Protein AF-A0A0C2WB85-F1 (afdb_monomer_lite)

Radius of gyration: 20.97 Å; chains: 1; bounding box: 44×39×55 Å

pLDDT: mean 77.61, std 9.97, range [47.25, 90.25]

Sequence (92 aa):
MLHEFARRYRKEIGSQFDAKRCHIRCLAHIINLTTQALISKRSQSKFYDPEAPDDHIPDVTARNRDEVGMVRAICVKGCALSVIRRRPYTVR

Organism: Amanita muscaria (strain Koide BX008) (NCBI:txid946122)

Foldseek 3Di:
DLVVVQVVCCVPVVDGDPSVVVVVVVVVVVVVVVVVVVLVVLAPQDQADPVCRCSLDWDPPDPDGSVSSVVRNVVVVVVVVVVVVPDPDPDD

Secondary structure (DSSP, 8-state):
-HHHHHHHHHHHH-S---HHHHHHHHHHHHHHHHHHHHHHHH--PPPP-TTSGGGG---SS-SS--HHHHHHHHHHHHHHHHHHTTS-----

Structure (mmCIF, N/CA/C/O backbone):
data_AF-A0A0C2WB85-F1
#
_entry.id   AF-A0A0C2WB85-F1
#
loop_
_atom_site.group_PDB
_atom_site.id
_atom_site.type_symbol
_atom_site.label_atom_id
_atom_site.label_alt_id
_atom_site.label_comp_id
_atom_site.label_asym_id
_atom_site.label_entity_id
_atom_site.label_seq_id
_atom_site.pdbx_PDB_ins_code
_atom_site.Cartn_x
_atom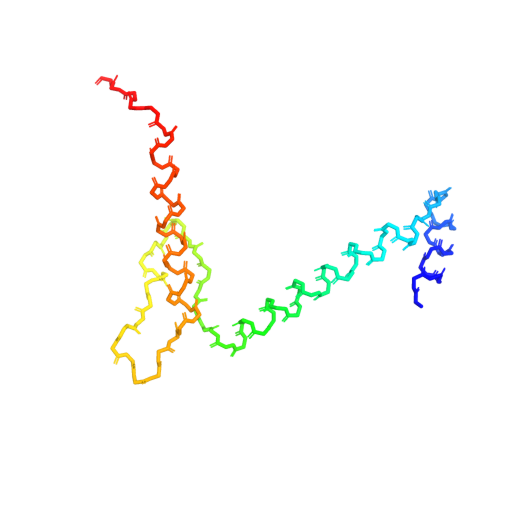_site.Cartn_y
_atom_site.Cartn_z
_atom_site.occupancy
_atom_site.B_iso_or_equiv
_atom_site.auth_seq_id
_atom_site.auth_comp_id
_atom_site.auth_asym_id
_atom_site.auth_atom_id
_atom_site.pdbx_PDB_model_num
ATOM 1 N N . MET A 1 1 ? -17.956 -5.109 19.648 1.00 65.88 1 MET A N 1
ATOM 2 C CA . MET A 1 1 ? -16.480 -5.038 19.778 1.00 65.88 1 MET A CA 1
ATOM 3 C C . MET A 1 1 ? -16.004 -3.735 20.438 1.00 65.88 1 MET A C 1
ATOM 5 O O . MET A 1 1 ? -15.401 -3.809 21.498 1.00 65.88 1 MET A O 1
ATOM 9 N N . LEU A 1 2 ? -16.335 -2.548 19.903 1.00 70.31 2 LEU A N 1
ATOM 10 C CA . LEU A 1 2 ? -15.920 -1.247 20.475 1.00 70.31 2 LEU A CA 1
ATOM 11 C C . LEU A 1 2 ? -16.444 -0.968 21.898 1.00 70.31 2 LEU A C 1
ATOM 13 O O . LEU A 1 2 ? -15.750 -0.328 22.677 1.00 70.31 2 LEU A O 1
ATOM 17 N N . HIS A 1 3 ? -17.625 -1.478 22.264 1.00 72.31 3 HIS A N 1
ATOM 18 C CA . HIS A 1 3 ? -18.161 -1.355 23.630 1.00 72.31 3 HIS A CA 1
ATOM 19 C C . HIS A 1 3 ? -17.308 -2.087 24.674 1.00 72.31 3 HIS A C 1
ATOM 21 O O . HIS A 1 3 ? -17.029 -1.542 25.739 1.00 72.31 3 HIS A O 1
ATOM 27 N N . GLU A 1 4 ? -16.858 -3.302 24.356 1.00 79.62 4 GLU A N 1
ATOM 28 C CA . GLU A 1 4 ? -16.016 -4.092 25.258 1.00 79.62 4 GLU A CA 1
ATOM 29 C C . GLU A 1 4 ? -14.602 -3.503 25.348 1.00 79.62 4 GLU A C 1
ATOM 31 O O . GLU A 1 4 ? -14.025 -3.433 26.432 1.00 79.62 4 GLU A O 1
ATOM 36 N N . PHE A 1 5 ? -14.084 -2.966 24.237 1.00 76.81 5 PHE A N 1
ATOM 37 C CA . PHE A 1 5 ? -12.849 -2.183 24.236 1.00 76.81 5 PHE A CA 1
ATOM 38 C C . PHE A 1 5 ? -12.973 -0.928 25.108 1.00 76.81 5 PHE A C 1
ATOM 40 O O . PHE A 1 5 ? -12.135 -0.704 25.973 1.00 76.81 5 PHE A O 1
ATOM 47 N N . ALA A 1 6 ? -14.048 -0.151 24.955 1.00 79.50 6 ALA A N 1
ATOM 48 C CA . ALA A 1 6 ? -14.296 1.045 25.756 1.00 79.50 6 ALA A CA 1
ATOM 49 C C . ALA A 1 6 ? -14.414 0.730 27.256 1.00 79.50 6 ALA A C 1
ATOM 51 O O . ALA A 1 6 ? -13.965 1.514 28.092 1.00 79.50 6 ALA A O 1
ATOM 52 N N . ARG A 1 7 ? -15.003 -0.422 27.602 1.00 84.69 7 ARG A N 1
ATOM 53 C CA . ARG A 1 7 ? -15.100 -0.909 28.983 1.00 84.69 7 ARG A CA 1
ATOM 54 C C . ARG A 1 7 ? -13.722 -1.229 29.562 1.00 84.69 7 ARG A C 1
ATOM 56 O O . ARG A 1 7 ? -13.407 -0.765 30.654 1.00 84.69 7 ARG A O 1
ATOM 63 N N . ARG A 1 8 ? -12.890 -1.977 28.829 1.00 86.50 8 ARG A N 1
ATOM 64 C CA . ARG A 1 8 ? -11.523 -2.325 29.257 1.00 86.50 8 ARG A CA 1
ATOM 65 C C . ARG A 1 8 ? -10.596 -1.112 29.296 1.00 86.50 8 ARG A C 1
ATOM 67 O O . ARG A 1 8 ? -9.890 -0.935 30.275 1.00 86.50 8 ARG A O 1
ATOM 74 N N . TYR A 1 9 ? -10.666 -0.237 28.298 1.00 83.06 9 TYR A N 1
ATOM 75 C CA . TYR A 1 9 ? -9.913 1.019 28.248 1.00 83.06 9 TYR A CA 1
ATOM 76 C C . TYR A 1 9 ? -10.182 1.880 29.486 1.00 83.06 9 TYR A C 1
ATOM 78 O O . TYR A 1 9 ? -9.257 2.385 30.113 1.00 83.06 9 TYR A O 1
ATOM 86 N N . ARG A 1 10 ? -11.450 1.975 29.900 1.00 87.31 10 ARG A N 1
ATOM 87 C CA . ARG A 1 10 ? -11.837 2.698 31.115 1.00 87.31 10 ARG A CA 1
ATOM 88 C C . ARG A 1 10 ? -11.300 2.041 32.388 1.00 87.31 10 ARG A C 1
ATOM 90 O O . ARG A 1 10 ? -10.939 2.752 33.315 1.00 87.31 10 ARG A O 1
ATOM 97 N N . LYS A 1 11 ? -11.244 0.705 32.428 1.00 90.25 11 LYS A N 1
ATOM 98 C CA . LYS A 1 11 ? -10.709 -0.059 33.563 1.00 90.25 11 LYS A CA 1
ATOM 99 C C . LYS A 1 11 ? -9.194 0.122 33.724 1.00 90.25 11 LYS A C 1
ATOM 101 O O . LYS A 1 11 ? -8.739 0.286 34.845 1.00 90.25 11 LYS A O 1
ATOM 106 N N . GLU A 1 12 ? -8.443 0.098 32.625 1.00 89.12 12 GLU A N 1
ATOM 107 C CA . GLU A 1 12 ? -6.971 0.123 32.649 1.00 89.12 12 GLU A CA 1
ATOM 108 C C . GLU A 1 12 ? -6.387 1.547 32.633 1.00 89.12 12 GLU A C 1
ATOM 110 O O . GLU A 1 12 ? -5.380 1.813 33.275 1.00 89.12 12 GLU A O 1
ATOM 115 N N . ILE A 1 13 ? -7.011 2.478 31.902 1.00 88.44 13 ILE A N 1
ATOM 116 C CA . ILE A 1 13 ? -6.473 3.833 31.654 1.00 88.44 13 ILE A CA 1
ATOM 117 C C . ILE A 1 13 ? -7.253 4.900 32.444 1.00 88.44 13 ILE A C 1
ATOM 119 O O . ILE A 1 13 ? -6.855 6.060 32.499 1.00 88.44 13 ILE A O 1
ATOM 123 N N . GLY A 1 14 ? -8.390 4.545 33.053 1.00 86.94 14 GLY A N 1
ATOM 124 C CA . GLY A 1 14 ? -9.196 5.457 33.876 1.00 86.94 14 GLY A CA 1
ATOM 125 C C . GLY A 1 14 ? -9.922 6.569 33.105 1.00 86.94 14 GLY A C 1
ATOM 126 O O . GLY A 1 14 ? -10.678 7.334 33.699 1.00 86.94 14 GLY A O 1
ATOM 127 N N . SER A 1 15 ? -9.747 6.663 31.783 1.00 85.69 15 SER A N 1
ATOM 128 C CA . SER A 1 15 ? -10.393 7.668 30.929 1.00 85.69 15 SER A CA 1
ATOM 129 C C . SER A 1 15 ? -11.549 7.079 30.118 1.00 85.69 15 SER A C 1
ATOM 131 O O . SER A 1 15 ? -11.588 5.887 29.799 1.00 85.69 15 SER A O 1
ATOM 133 N N . GLN A 1 16 ? -12.540 7.913 29.785 1.00 82.44 16 GLN A N 1
ATOM 134 C CA . GLN A 1 16 ? -13.623 7.488 28.902 1.00 82.44 16 GLN A CA 1
ATOM 135 C C . GLN A 1 16 ? -13.136 7.415 27.455 1.00 82.44 16 GLN A C 1
ATOM 137 O O . GLN A 1 16 ? -12.638 8.387 26.895 1.00 82.44 16 GLN A O 1
ATOM 142 N N . PHE A 1 17 ? -13.339 6.258 26.832 1.00 77.31 17 PHE A N 1
ATOM 143 C CA . PHE A 1 17 ? -13.154 6.095 25.399 1.00 77.31 17 PHE A CA 1
ATOM 144 C C . PHE A 1 17 ? -14.389 6.613 24.650 1.00 77.31 17 PHE A C 1
ATOM 146 O O . PHE A 1 17 ? -15.484 6.062 24.804 1.00 77.31 17 PHE A O 1
ATOM 153 N N . ASP A 1 18 ? -14.218 7.647 23.825 1.00 80.31 18 ASP A N 1
ATOM 154 C CA . ASP A 1 18 ? -15.272 8.151 22.940 1.00 80.31 18 ASP A CA 1
ATOM 155 C C . ASP A 1 18 ? -15.465 7.194 21.758 1.00 80.31 18 ASP A C 1
ATOM 157 O O . ASP A 1 18 ? -14.863 7.325 20.690 1.00 80.31 18 ASP A O 1
ATOM 161 N N . ALA A 1 19 ? -16.329 6.203 21.964 1.00 72.19 19 ALA A N 1
ATOM 162 C CA . ALA A 1 19 ? -16.587 5.167 20.979 1.00 72.19 19 ALA A CA 1
ATOM 163 C C . ALA A 1 19 ? -17.139 5.720 19.657 1.00 72.19 19 ALA A C 1
ATOM 165 O O . ALA A 1 19 ? -16.828 5.150 18.617 1.00 72.19 19 ALA A O 1
ATOM 166 N N . LYS A 1 20 ? -17.915 6.816 19.658 1.00 73.75 20 LYS A N 1
ATOM 167 C CA . LYS A 1 20 ? -18.472 7.395 18.422 1.00 73.75 20 LYS A CA 1
ATOM 168 C C . LYS A 1 20 ? -17.379 8.051 17.588 1.00 73.75 20 LYS A C 1
ATOM 170 O O . LYS A 1 20 ? -17.243 7.738 16.405 1.00 73.75 20 LYS A O 1
ATOM 175 N N . ARG A 1 21 ? -16.565 8.912 18.203 1.00 74.81 21 ARG A N 1
ATOM 176 C CA . ARG A 1 21 ? -15.452 9.577 17.511 1.00 74.81 21 ARG A CA 1
ATOM 177 C C . ARG A 1 21 ? -14.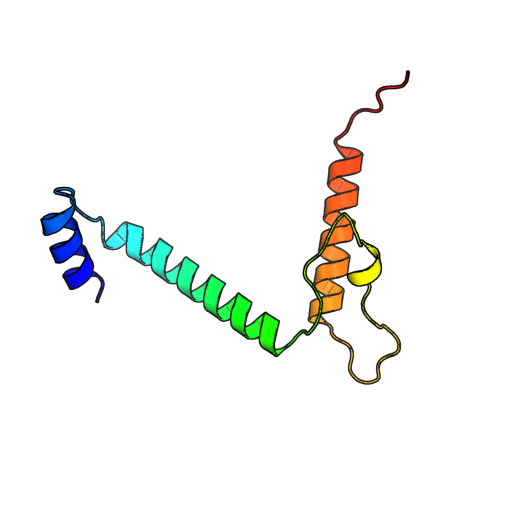380 8.579 17.080 1.00 74.81 21 ARG A C 1
ATOM 179 O O . ARG A 1 21 ? -13.832 8.686 15.981 1.00 74.81 21 ARG A O 1
ATOM 186 N N . CYS A 1 22 ? -14.098 7.585 17.916 1.00 69.62 22 CYS A N 1
ATOM 187 C CA . CYS A 1 22 ? -13.122 6.553 17.601 1.00 69.62 22 CYS A CA 1
ATOM 188 C C . CYS A 1 22 ? -13.631 5.541 16.571 1.00 69.62 22 CYS A C 1
ATOM 190 O O . CYS A 1 22 ? -12.807 5.034 15.824 1.00 69.62 22 CYS A O 1
ATOM 192 N N . HIS A 1 23 ? -14.941 5.292 16.445 1.00 75.06 23 HIS A N 1
ATOM 193 C CA . HIS A 1 23 ? -15.489 4.410 15.403 1.00 75.06 23 HIS A CA 1
ATOM 194 C C . HIS A 1 23 ? -15.085 4.893 14.008 1.00 75.06 23 HIS A C 1
ATOM 196 O O . HIS A 1 23 ? -14.524 4.116 13.242 1.00 75.06 23 HIS A O 1
ATOM 202 N N . ILE A 1 24 ? -15.280 6.178 13.695 1.00 76.00 24 ILE A N 1
ATOM 203 C CA . ILE A 1 24 ? -14.914 6.738 12.383 1.00 76.00 24 ILE A CA 1
ATOM 204 C C . ILE A 1 24 ? -13.411 6.568 12.123 1.00 76.00 24 ILE A C 1
ATOM 206 O O . I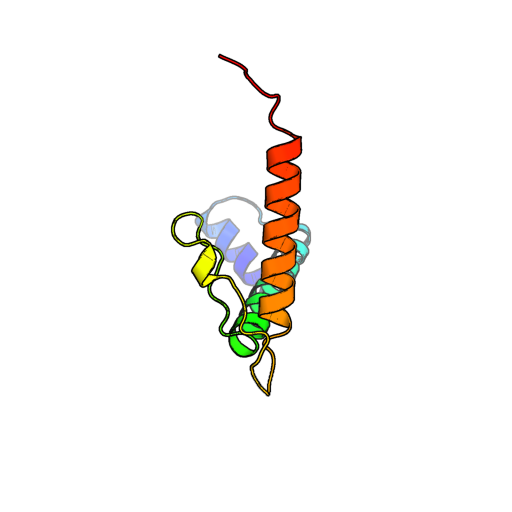LE A 1 24 ? -13.014 6.131 11.045 1.00 76.00 24 ILE A O 1
ATOM 210 N N . ARG A 1 25 ? -12.568 6.837 13.131 1.00 76.62 25 ARG A N 1
ATOM 211 C CA . ARG A 1 25 ? -11.114 6.628 13.030 1.00 76.62 25 ARG A CA 1
ATOM 212 C C . ARG A 1 25 ? -10.749 5.155 12.842 1.00 76.62 25 ARG A C 1
ATOM 214 O O . ARG A 1 25 ? -9.896 4.856 12.016 1.00 76.62 25 ARG A O 1
ATOM 221 N N . CYS A 1 26 ? -11.387 4.244 13.573 1.00 78.75 26 CYS A N 1
ATOM 222 C CA . CYS A 1 26 ? -11.180 2.805 13.438 1.00 78.75 26 CYS A CA 1
ATOM 223 C C . CYS A 1 26 ? -11.600 2.313 12.050 1.00 78.75 26 CYS A C 1
ATOM 225 O O . CYS A 1 26 ? -10.875 1.532 11.447 1.00 78.75 26 CYS A O 1
ATOM 227 N N . LEU A 1 27 ? -12.720 2.800 11.514 1.00 81.06 27 LEU A N 1
ATOM 228 C CA . LEU A 1 27 ? -13.192 2.430 10.183 1.00 81.06 27 LEU A CA 1
ATOM 229 C C . LEU A 1 27 ? -12.254 2.955 9.093 1.00 81.06 27 LEU A C 1
ATOM 231 O O . LEU A 1 27 ? -11.840 2.188 8.231 1.00 81.06 27 LEU A O 1
ATOM 235 N N . ALA A 1 28 ? -11.854 4.227 9.169 1.00 78.94 28 ALA A N 1
ATOM 236 C CA . ALA A 1 28 ? -10.865 4.799 8.258 1.00 78.94 28 ALA A CA 1
ATOM 237 C C . ALA A 1 28 ? -9.534 4.029 8.313 1.00 78.94 28 ALA A C 1
ATOM 239 O O . ALA A 1 28 ? -8.924 3.764 7.281 1.00 78.94 28 ALA A O 1
ATOM 240 N N . HIS A 1 29 ? -9.109 3.615 9.510 1.00 79.25 29 HIS A N 1
ATOM 241 C CA . HIS A 1 29 ? -7.909 2.808 9.693 1.00 79.25 29 HIS A CA 1
ATOM 242 C C . HIS A 1 29 ? -8.039 1.413 9.067 1.00 79.25 29 HIS A C 1
ATOM 244 O O . HIS A 1 29 ? -7.127 0.987 8.362 1.00 79.25 29 HIS A O 1
ATOM 250 N N . ILE A 1 30 ? -9.174 0.731 9.255 1.00 81.81 30 ILE A N 1
ATOM 251 C CA . ILE A 1 30 ? -9.455 -0.568 8.626 1.00 81.81 30 ILE A CA 1
ATOM 252 C C . ILE A 1 30 ? -9.466 -0.429 7.103 1.00 81.81 30 ILE A C 1
ATOM 254 O O . ILE A 1 30 ? -8.779 -1.190 6.433 1.00 81.81 30 ILE A O 1
ATOM 258 N N . ILE A 1 31 ? -10.166 0.570 6.554 1.00 85.06 31 ILE A N 1
ATOM 259 C CA . ILE A 1 31 ? -10.192 0.838 5.107 1.00 85.06 31 ILE A CA 1
ATOM 260 C C . ILE A 1 31 ? -8.774 1.070 4.587 1.00 85.06 31 ILE A C 1
ATOM 262 O O . ILE A 1 31 ? -8.392 0.483 3.576 1.00 85.06 31 ILE A O 1
ATOM 266 N N . ASN A 1 32 ? -7.977 1.879 5.286 1.00 82.31 32 ASN A N 1
ATOM 267 C CA . ASN A 1 32 ? -6.591 2.128 4.914 1.00 82.31 32 ASN A CA 1
ATOM 268 C C . ASN A 1 32 ? -5.757 0.834 4.927 1.00 82.31 32 ASN A C 1
ATOM 270 O O . ASN A 1 32 ? -5.073 0.552 3.948 1.00 82.31 32 ASN A O 1
ATOM 274 N N . LEU A 1 33 ? -5.854 0.010 5.975 1.00 82.81 33 LEU A N 1
ATOM 275 C CA . LEU A 1 33 ? -5.138 -1.269 6.054 1.00 82.81 33 LEU A CA 1
ATOM 276 C C . LEU A 1 33 ? -5.578 -2.253 4.963 1.00 82.81 33 LEU A C 1
ATOM 278 O O . LEU A 1 33 ? -4.735 -2.853 4.300 1.00 82.81 33 LEU A O 1
ATOM 282 N N . THR A 1 34 ? -6.884 -2.400 4.731 1.00 82.62 34 THR A N 1
ATOM 283 C CA . THR A 1 34 ? -7.415 -3.274 3.677 1.00 82.62 34 THR A CA 1
ATOM 284 C C . THR A 1 34 ? -6.990 -2.790 2.295 1.00 82.62 34 THR A C 1
ATOM 286 O O . THR A 1 34 ? -6.600 -3.602 1.462 1.00 82.62 34 THR A O 1
ATOM 289 N N . THR A 1 35 ? -6.997 -1.477 2.059 1.00 85.06 35 THR A N 1
ATOM 290 C CA . THR A 1 35 ? -6.531 -0.882 0.799 1.00 85.06 35 THR A CA 1
ATOM 291 C C . THR A 1 35 ? -5.040 -1.131 0.600 1.00 85.06 35 THR A C 1
ATOM 293 O O . THR A 1 35 ? -4.632 -1.558 -0.476 1.00 85.06 35 THR A O 1
ATOM 296 N N . GLN A 1 36 ? -4.221 -0.948 1.639 1.00 81.19 36 GLN A N 1
ATOM 297 C CA . GLN A 1 36 ? -2.790 -1.255 1.588 1.00 81.19 36 GLN A CA 1
ATOM 298 C C . GLN A 1 36 ? -2.532 -2.740 1.298 1.00 81.19 36 GLN A C 1
ATOM 300 O O . GLN A 1 36 ? -1.702 -3.051 0.447 1.00 81.19 36 GLN A O 1
ATOM 305 N N . ALA A 1 37 ? -3.274 -3.648 1.939 1.00 81.69 37 ALA A N 1
ATOM 306 C CA . ALA A 1 37 ? -3.170 -5.089 1.709 1.00 81.69 37 ALA A CA 1
ATOM 307 C C . ALA A 1 37 ? -3.658 -5.513 0.311 1.00 81.69 37 ALA A C 1
ATOM 309 O O . ALA A 1 37 ? -3.122 -6.440 -0.293 1.00 81.69 37 ALA A O 1
ATOM 310 N N . LEU A 1 38 ? -4.681 -4.844 -0.224 1.00 84.50 38 LEU A N 1
ATOM 311 C CA . LEU A 1 38 ? -5.146 -5.067 -1.591 1.00 84.50 38 LEU A CA 1
ATOM 312 C C . LEU A 1 38 ? -4.096 -4.600 -2.603 1.00 84.50 38 LEU A C 1
ATOM 314 O O . LEU A 1 38 ? -3.781 -5.330 -3.540 1.00 84.50 38 LEU A O 1
ATOM 318 N N . ILE A 1 39 ? -3.534 -3.410 -2.388 1.00 83.06 39 ILE A N 1
ATOM 319 C CA . ILE A 1 39 ? -2.472 -2.849 -3.224 1.00 83.06 39 ILE A CA 1
ATOM 320 C C . ILE A 1 39 ? -1.236 -3.754 -3.204 1.00 83.06 39 ILE A C 1
ATOM 322 O O . ILE A 1 39 ? -0.714 -4.056 -4.270 1.00 83.06 39 ILE A O 1
ATOM 326 N N . SER A 1 40 ? -0.812 -4.255 -2.039 1.00 80.12 40 SER A N 1
ATOM 327 C CA . SER A 1 40 ? 0.364 -5.134 -1.943 1.00 80.12 40 SER A CA 1
ATOM 328 C C . SER A 1 40 ? 0.173 -6.491 -2.625 1.00 80.12 40 SER A C 1
ATOM 330 O O . SER A 1 40 ? 1.136 -7.086 -3.096 1.00 80.12 40 SER A O 1
ATOM 332 N N . LYS A 1 41 ? -1.066 -6.987 -2.730 1.00 84.00 41 LYS A N 1
ATOM 333 C CA . LYS A 1 41 ? -1.368 -8.183 -3.534 1.00 84.00 41 LYS A CA 1
ATOM 334 C C . LYS A 1 41 ? -1.386 -7.908 -5.035 1.00 84.00 41 LYS A C 1
ATOM 336 O O . LYS A 1 41 ? -1.164 -8.828 -5.817 1.00 84.00 41 LYS A O 1
ATOM 341 N N . ARG A 1 42 ? -1.718 -6.682 -5.443 1.00 82.50 42 ARG A N 1
ATOM 342 C CA . ARG A 1 42 ? -1.880 -6.293 -6.852 1.00 82.50 42 ARG A CA 1
ATOM 343 C C . ARG A 1 42 ? -0.604 -5.743 -7.483 1.00 82.50 42 ARG A C 1
ATOM 345 O O . ARG A 1 42 ? -0.493 -5.789 -8.700 1.00 82.50 42 ARG A O 1
ATOM 352 N N . SER A 1 43 ? 0.328 -5.256 -6.672 1.00 82.56 43 SER A N 1
ATOM 353 C CA . SER A 1 43 ? 1.543 -4.573 -7.102 1.00 82.56 43 SER A CA 1
ATOM 354 C C . SER A 1 43 ? 2.742 -5.104 -6.333 1.00 82.56 43 SER A C 1
ATOM 356 O O . SER A 1 43 ? 2.714 -5.161 -5.105 1.00 82.56 43 SER A O 1
ATOM 358 N N . GLN A 1 44 ? 3.793 -5.475 -7.062 1.00 79.25 44 GLN A N 1
ATOM 359 C CA . GLN A 1 44 ? 5.097 -5.839 -6.490 1.00 79.25 44 GLN A CA 1
ATOM 360 C C . GLN A 1 44 ? 6.057 -4.637 -6.473 1.00 79.25 44 GLN A C 1
ATOM 362 O O . GLN A 1 44 ? 7.219 -4.776 -6.097 1.00 79.25 44 GLN A O 1
ATOM 367 N N . SER A 1 45 ? 5.578 -3.453 -6.874 1.00 80.69 45 SER A N 1
ATOM 368 C CA . SER A 1 45 ? 6.315 -2.195 -6.779 1.00 80.69 45 SER A CA 1
ATOM 369 C C . SER A 1 45 ? 6.831 -1.976 -5.357 1.00 80.69 45 SER A C 1
ATOM 371 O O . SER A 1 45 ? 6.058 -1.921 -4.391 1.00 80.69 45 SER A O 1
ATOM 373 N N . LYS A 1 46 ? 8.153 -1.814 -5.235 1.00 78.25 46 LYS A N 1
ATOM 374 C CA . LYS A 1 46 ? 8.798 -1.410 -3.984 1.00 78.25 46 LYS A CA 1
ATOM 375 C C . LYS A 1 46 ? 8.257 -0.048 -3.546 1.00 78.25 46 LYS A C 1
ATOM 377 O O . LYS A 1 46 ? 7.859 0.768 -4.374 1.00 78.25 46 LYS A O 1
ATOM 382 N N . PHE A 1 47 ? 8.241 0.225 -2.244 1.00 77.75 47 PHE A N 1
ATOM 383 C CA . PHE A 1 47 ? 8.031 1.599 -1.783 1.00 77.75 47 PHE A CA 1
ATOM 384 C C . PHE A 1 47 ? 9.169 2.493 -2.281 1.00 77.75 47 PHE A C 1
ATOM 386 O O . PHE A 1 47 ? 10.280 2.014 -2.488 1.00 77.75 47 PHE A O 1
ATOM 393 N N . TYR A 1 48 ? 8.877 3.775 -2.499 1.00 81.19 48 TYR A N 1
ATOM 394 C CA . TYR A 1 48 ? 9.901 4.724 -2.917 1.00 81.19 48 TYR A CA 1
ATOM 395 C C . TYR A 1 48 ? 10.979 4.863 -1.841 1.00 81.19 48 TYR A C 1
ATOM 397 O O . TYR A 1 48 ? 10.656 5.142 -0.684 1.00 81.19 48 TYR A O 1
ATOM 405 N N . ASP A 1 49 ? 12.231 4.712 -2.257 1.00 82.12 49 ASP A N 1
ATOM 406 C CA . ASP A 1 49 ? 13.422 4.907 -1.443 1.00 82.12 49 ASP A CA 1
ATOM 407 C C . ASP A 1 49 ? 14.264 6.042 -2.057 1.00 82.12 49 ASP A C 1
ATOM 409 O O . ASP A 1 49 ? 14.682 5.926 -3.211 1.00 82.12 49 ASP A O 1
ATOM 413 N N . PRO A 1 50 ? 14.501 7.157 -1.340 1.00 80.12 50 PRO A N 1
ATOM 414 C CA . PRO A 1 50 ? 15.349 8.245 -1.822 1.00 80.12 50 PRO A CA 1
ATOM 415 C C . PRO A 1 50 ? 16.797 7.829 -2.108 1.00 80.12 50 PRO A C 1
ATOM 417 O O . PRO A 1 50 ? 17.433 8.459 -2.950 1.00 80.12 50 PRO A O 1
ATOM 420 N N . GLU A 1 51 ? 17.306 6.802 -1.422 1.00 85.69 51 GLU A N 1
ATOM 421 C CA . GLU A 1 51 ? 18.680 6.309 -1.590 1.00 85.69 51 GLU A CA 1
ATOM 422 C C . GLU A 1 51 ? 18.817 5.394 -2.821 1.00 85.69 51 GLU A C 1
ATOM 424 O O . GLU A 1 51 ? 19.917 5.191 -3.332 1.00 85.69 51 GLU A O 1
ATOM 429 N N . ALA A 1 52 ? 17.694 4.879 -3.335 1.00 83.25 52 ALA A N 1
ATOM 430 C CA . ALA A 1 52 ? 17.617 4.037 -4.526 1.00 83.25 52 ALA A CA 1
ATOM 431 C C . ALA A 1 52 ? 16.408 4.438 -5.402 1.00 83.25 52 ALA A C 1
ATOM 433 O O . ALA A 1 52 ? 15.433 3.693 -5.517 1.00 83.25 52 ALA A O 1
ATOM 434 N N . PRO A 1 53 ? 16.432 5.623 -6.037 1.00 78.06 53 PRO A N 1
ATOM 435 C CA . PRO A 1 53 ? 15.268 6.159 -6.746 1.00 78.06 53 PRO A CA 1
ATOM 436 C C . PRO A 1 53 ? 14.882 5.340 -7.988 1.00 78.06 53 PRO A C 1
ATOM 438 O O . PRO A 1 53 ? 13.704 5.290 -8.352 1.00 78.06 53 PRO A O 1
ATOM 441 N N . ASP A 1 54 ? 15.854 4.674 -8.616 1.00 81.50 54 ASP A N 1
ATOM 442 C CA . ASP A 1 54 ? 15.646 3.881 -9.831 1.00 81.50 54 ASP A CA 1
ATOM 443 C C . ASP A 1 54 ? 14.928 2.550 -9.557 1.00 81.50 54 ASP A C 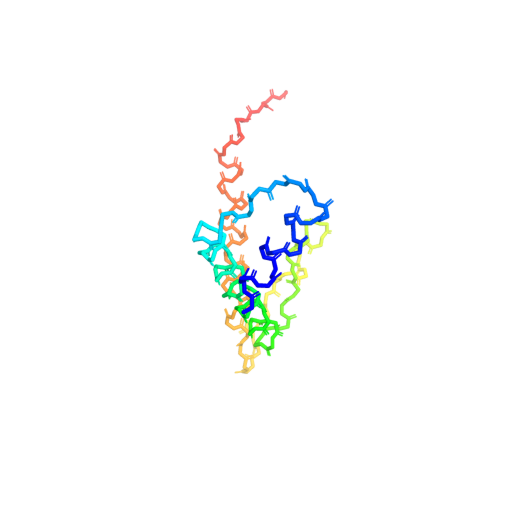1
ATOM 445 O O . ASP A 1 54 ? 14.205 2.048 -10.418 1.00 81.50 54 ASP A O 1
ATOM 449 N N . ASP A 1 55 ? 15.012 2.030 -8.328 1.00 82.62 55 ASP A N 1
ATOM 450 C CA . ASP A 1 55 ? 14.301 0.820 -7.889 1.00 82.62 55 ASP A CA 1
ATOM 451 C C . ASP A 1 55 ? 12.772 0.987 -7.909 1.00 82.62 55 ASP A C 1
ATOM 453 O O . ASP A 1 55 ? 12.022 0.008 -7.850 1.00 82.62 55 ASP A O 1
ATOM 457 N N . HIS A 1 56 ? 12.301 2.235 -7.974 1.00 79.12 56 HIS A N 1
ATOM 458 C CA . HIS A 1 56 ? 10.887 2.576 -8.046 1.00 79.12 56 HIS A CA 1
ATOM 459 C C . HIS A 1 56 ? 10.380 2.761 -9.489 1.00 79.12 56 HIS A C 1
ATOM 461 O O . HIS A 1 56 ? 9.195 3.047 -9.684 1.00 79.12 56 HIS A O 1
ATOM 467 N N . ILE A 1 57 ? 11.239 2.603 -10.508 1.00 81.44 57 ILE A N 1
ATOM 468 C CA . ILE A 1 57 ? 10.851 2.734 -11.918 1.00 81.44 57 ILE A CA 1
ATOM 469 C C . ILE A 1 57 ? 10.119 1.455 -12.370 1.00 81.44 57 ILE A C 1
ATOM 471 O O . ILE A 1 57 ? 10.694 0.368 -12.344 1.00 81.44 57 ILE A O 1
ATOM 475 N N . PRO A 1 58 ? 8.847 1.552 -12.798 1.00 80.88 58 PRO A N 1
ATOM 476 C CA . PRO A 1 58 ? 8.075 0.395 -13.237 1.00 80.88 58 PRO A CA 1
ATOM 477 C C . PRO A 1 58 ? 8.540 -0.098 -14.614 1.00 80.88 58 PRO A C 1
ATOM 479 O O . PRO A 1 58 ? 8.844 0.700 -15.502 1.00 80.88 58 PRO A O 1
ATOM 482 N N . ASP A 1 59 ? 8.505 -1.414 -14.829 1.00 83.25 59 ASP A N 1
ATOM 483 C CA . ASP A 1 59 ? 8.727 -2.002 -16.152 1.00 83.25 59 ASP A CA 1
ATOM 484 C C . ASP A 1 59 ? 7.539 -1.694 -17.084 1.00 83.25 59 ASP A C 1
ATOM 486 O O . ASP A 1 59 ? 6.432 -2.220 -16.939 1.00 83.25 59 ASP A O 1
ATOM 490 N N . VAL A 1 60 ? 7.774 -0.814 -18.058 1.00 81.19 60 VAL A N 1
ATOM 491 C CA . VAL A 1 60 ? 6.781 -0.387 -19.059 1.00 81.19 60 VAL A CA 1
ATOM 492 C C . VAL A 1 60 ? 6.648 -1.356 -20.240 1.00 81.19 60 VAL A C 1
ATOM 494 O O . VAL A 1 60 ? 5.699 -1.249 -21.029 1.00 81.19 60 VAL A O 1
ATOM 497 N N . THR A 1 61 ? 7.586 -2.296 -20.364 1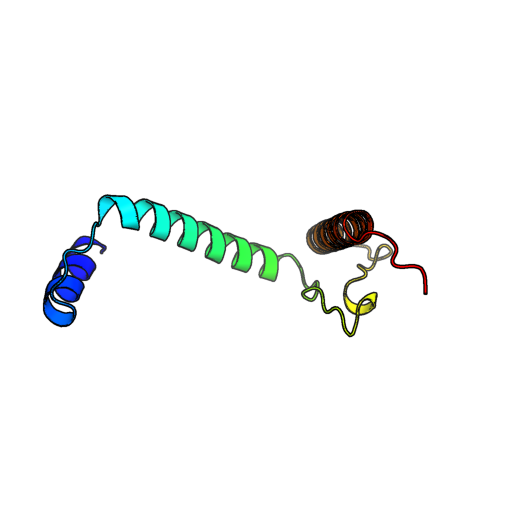.00 84.25 61 THR A N 1
ATOM 498 C CA . THR A 1 61 ? 7.670 -3.273 -21.458 1.00 84.25 61 THR A CA 1
ATOM 499 C C . THR A 1 61 ? 7.020 -4.610 -21.109 1.00 84.25 61 THR A C 1
ATOM 501 O O . THR A 1 61 ? 6.682 -5.378 -22.012 1.00 84.25 61 THR A O 1
ATOM 504 N N . ALA A 1 62 ? 6.769 -4.862 -19.821 1.00 83.00 62 ALA A N 1
ATOM 505 C CA . ALA A 1 62 ? 6.071 -6.049 -19.349 1.00 83.00 62 ALA A CA 1
ATOM 506 C C . ALA A 1 62 ? 4.702 -6.230 -20.031 1.00 83.00 62 ALA A C 1
ATOM 508 O O . ALA A 1 62 ? 3.905 -5.296 -20.150 1.00 83.00 62 ALA A O 1
ATOM 509 N N . ARG A 1 63 ? 4.400 -7.476 -20.426 1.00 82.88 63 ARG A N 1
ATOM 510 C CA . ARG A 1 63 ? 3.117 -7.858 -21.048 1.00 82.88 63 ARG A CA 1
ATOM 511 C C . ARG A 1 63 ? 1.918 -7.581 -20.134 1.00 82.88 63 ARG A C 1
ATOM 513 O O . ARG A 1 63 ? 0.871 -7.172 -20.621 1.00 82.88 63 ARG A O 1
ATOM 520 N N . ASN A 1 64 ? 2.094 -7.785 -18.829 1.00 82.50 64 ASN A N 1
ATOM 521 C CA . ASN A 1 64 ? 1.150 -7.381 -17.790 1.00 82.50 64 ASN A CA 1
ATOM 522 C C . ASN A 1 64 ? 1.799 -6.261 -16.981 1.00 82.50 64 ASN A C 1
ATOM 524 O O . ASN A 1 64 ? 2.732 -6.507 -16.218 1.00 82.50 64 ASN A O 1
ATOM 528 N N . ARG A 1 65 ? 1.323 -5.034 -17.176 1.00 82.81 65 ARG A N 1
ATOM 529 C CA . ARG A 1 65 ? 1.872 -3.848 -16.517 1.00 82.81 65 ARG A CA 1
ATOM 530 C C . ARG A 1 65 ? 1.377 -3.756 -15.079 1.00 82.81 65 ARG A C 1
ATOM 532 O O . ARG A 1 65 ? 0.191 -3.939 -14.815 1.00 82.81 65 ARG A O 1
ATOM 539 N N . ASP A 1 66 ? 2.275 -3.412 -14.161 1.00 84.94 66 ASP A N 1
ATOM 540 C CA . ASP A 1 66 ? 1.901 -3.026 -12.800 1.00 84.94 66 ASP A CA 1
ATOM 541 C C . ASP A 1 66 ? 1.383 -1.580 -12.801 1.00 84.94 66 ASP A C 1
ATOM 543 O O . ASP A 1 66 ? 2.107 -0.627 -12.510 1.00 84.94 66 ASP A O 1
ATOM 547 N N . GLU A 1 67 ? 0.116 -1.413 -13.177 1.00 85.38 67 GLU A N 1
ATOM 548 C CA . GLU A 1 67 ? -0.547 -0.106 -13.262 1.00 85.38 67 GLU A CA 1
ATOM 549 C C . GLU A 1 67 ? -0.512 0.649 -11.926 1.00 85.38 67 GLU A C 1
ATOM 551 O O . GLU A 1 67 ? -0.348 1.868 -11.885 1.00 85.38 67 GLU A O 1
ATOM 556 N N . VAL A 1 68 ? -0.606 -0.081 -10.813 1.00 84.31 68 VAL A N 1
ATOM 557 C CA . VAL A 1 68 ? -0.549 0.488 -9.463 1.00 84.31 68 VAL A CA 1
ATOM 558 C C . VAL A 1 68 ? 0.859 1.002 -9.153 1.00 84.31 68 VAL A C 1
ATOM 560 O O . VAL A 1 68 ? 1.006 2.108 -8.624 1.00 84.31 68 VAL A O 1
ATOM 563 N N . GLY A 1 69 ? 1.893 0.245 -9.529 1.00 83.75 69 GLY A N 1
ATOM 564 C CA . GLY A 1 69 ? 3.288 0.681 -9.469 1.00 83.75 69 GLY A CA 1
ATOM 565 C C . GLY A 1 69 ? 3.557 1.924 -10.323 1.00 83.75 69 GLY A C 1
ATOM 566 O O . GLY A 1 69 ? 4.224 2.853 -9.870 1.00 83.75 69 GLY A O 1
ATOM 567 N N . MET A 1 70 ? 2.962 2.004 -11.517 1.00 84.69 70 MET A N 1
ATOM 568 C CA . MET A 1 70 ? 3.066 3.180 -12.391 1.00 84.69 70 MET A CA 1
ATOM 569 C C . MET A 1 70 ? 2.443 4.432 -11.776 1.00 84.69 70 MET A C 1
ATOM 571 O O . MET A 1 70 ? 3.074 5.490 -11.758 1.00 84.69 70 MET A O 1
ATOM 575 N N . VAL A 1 71 ? 1.232 4.319 -11.224 1.00 84.62 71 VAL A N 1
ATOM 576 C CA . VAL A 1 71 ? 0.576 5.439 -10.533 1.00 84.62 71 VAL A CA 1
ATOM 577 C C . VAL A 1 71 ? 1.413 5.904 -9.338 1.00 84.62 71 VAL A C 1
ATOM 579 O O . VAL A 1 71 ? 1.608 7.108 -9.171 1.00 84.62 71 VAL A O 1
ATOM 582 N N . ARG A 1 72 ? 1.978 4.977 -8.547 1.00 82.25 72 ARG A N 1
ATOM 583 C CA . ARG A 1 72 ? 2.895 5.322 -7.444 1.00 82.25 72 ARG A CA 1
ATOM 584 C C . ARG A 1 72 ? 4.112 6.112 -7.930 1.00 82.25 72 ARG A C 1
ATOM 586 O O . ARG A 1 72 ? 4.379 7.180 -7.378 1.00 82.25 72 ARG A O 1
ATOM 593 N N . ALA A 1 73 ? 4.783 5.652 -8.984 1.00 83.19 73 ALA A N 1
ATOM 594 C CA . ALA A 1 73 ? 5.950 6.332 -9.543 1.00 83.19 73 ALA A CA 1
ATOM 595 C C . ALA A 1 73 ? 5.622 7.756 -10.039 1.00 83.19 73 ALA A C 1
ATOM 597 O O . ALA A 1 73 ? 6.380 8.699 -9.793 1.00 83.19 73 ALA A O 1
ATOM 598 N N . ILE A 1 74 ? 4.457 7.946 -10.672 1.00 85.12 74 ILE A N 1
ATOM 599 C CA . ILE A 1 74 ? 3.972 9.270 -11.097 1.00 85.12 74 ILE A CA 1
ATOM 600 C C . ILE A 1 74 ? 3.732 10.175 -9.885 1.00 85.12 74 ILE A C 1
ATOM 602 O O . ILE A 1 74 ? 4.189 11.322 -9.876 1.00 85.12 74 ILE A O 1
ATOM 606 N N . CYS A 1 75 ? 3.045 9.673 -8.854 1.00 83.50 75 CYS A N 1
ATOM 607 C CA . CYS A 1 75 ? 2.774 10.432 -7.634 1.00 83.50 75 CYS A CA 1
ATOM 608 C C . CYS A 1 75 ? 4.067 10.893 -6.955 1.00 83.50 75 CYS A C 1
ATOM 610 O O . CYS A 1 75 ? 4.183 12.063 -6.591 1.00 83.50 75 CYS A O 1
ATOM 612 N N . VAL A 1 76 ? 5.056 10.007 -6.830 1.00 81.31 76 VAL A N 1
ATOM 613 C CA . VAL A 1 76 ? 6.368 10.332 -6.254 1.00 81.31 76 VAL A CA 1
ATOM 614 C C . VAL A 1 76 ? 7.055 1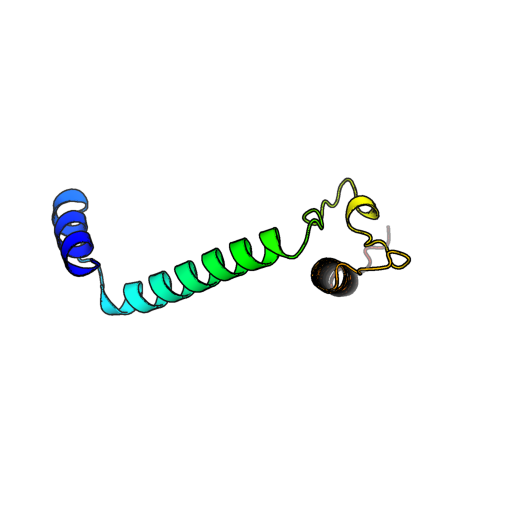1.436 -7.051 1.00 81.31 76 VAL A C 1
ATOM 616 O O . VAL A 1 76 ? 7.498 12.426 -6.467 1.00 81.31 76 VAL A O 1
ATOM 619 N N . LYS A 1 77 ? 7.089 11.325 -8.384 1.00 80.00 77 LYS A N 1
ATOM 620 C CA . LYS A 1 77 ? 7.716 12.331 -9.251 1.00 80.00 77 LYS A CA 1
ATOM 621 C C . LYS A 1 77 ? 7.009 13.685 -9.159 1.00 80.00 77 LYS A C 1
ATOM 623 O O . LYS A 1 77 ? 7.670 14.715 -9.042 1.00 80.00 77 LYS A O 1
ATOM 628 N N . GLY A 1 78 ? 5.675 13.696 -9.149 1.00 78.50 78 GLY A N 1
ATOM 629 C CA . GLY A 1 78 ? 4.876 14.910 -8.960 1.00 78.50 78 GLY A CA 1
ATOM 630 C C . GLY A 1 78 ? 5.128 15.581 -7.605 1.00 78.50 78 GLY A C 1
ATOM 631 O O . GLY A 1 78 ? 5.363 16.790 -7.544 1.00 78.50 78 GLY A O 1
ATOM 632 N N . CYS A 1 79 ? 5.159 14.797 -6.525 1.00 72.38 79 CYS A N 1
ATOM 633 C CA . CYS A 1 79 ? 5.478 15.276 -5.181 1.00 72.38 79 CYS A CA 1
ATOM 634 C C . CYS A 1 79 ? 6.906 15.829 -5.094 1.00 72.38 79 CYS A C 1
ATOM 636 O O . CYS A 1 79 ? 7.083 16.952 -4.621 1.00 72.38 79 CYS A O 1
ATOM 638 N N . ALA A 1 80 ? 7.908 15.109 -5.604 1.00 70.00 80 ALA A N 1
ATOM 639 C CA . ALA A 1 80 ? 9.297 15.568 -5.636 1.00 70.00 80 ALA A CA 1
ATOM 640 C C . ALA A 1 80 ? 9.439 16.900 -6.390 1.00 70.00 80 ALA A C 1
ATOM 642 O O . ALA A 1 80 ? 10.037 17.844 -5.873 1.00 70.00 80 ALA A O 1
ATOM 643 N N . LEU A 1 81 ? 8.803 17.031 -7.560 1.00 66.06 81 LEU A N 1
ATOM 644 C CA . LEU A 1 81 ? 8.781 18.284 -8.322 1.00 66.06 81 LEU A CA 1
ATOM 645 C C . LEU A 1 81 ? 8.116 19.427 -7.542 1.00 66.06 81 LEU A C 1
ATOM 647 O O . LEU A 1 81 ? 8.603 20.557 -7.569 1.00 66.06 81 LEU A O 1
ATOM 651 N N . SER A 1 82 ? 7.027 19.156 -6.819 1.00 63.41 82 SER A N 1
ATOM 652 C CA . SER A 1 82 ? 6.362 20.173 -5.992 1.00 63.41 82 SER A CA 1
ATOM 653 C C . SER A 1 82 ? 7.202 20.616 -4.786 1.00 63.41 82 SER A C 1
ATOM 655 O O . SER A 1 82 ? 7.173 21.790 -4.420 1.00 63.41 82 SER A O 1
ATOM 657 N N . VAL A 1 83 ? 7.986 19.706 -4.198 1.00 63.69 83 VAL A N 1
ATOM 658 C CA . VAL A 1 83 ? 8.903 20.004 -3.089 1.00 63.69 83 VAL A CA 1
ATOM 659 C C . VAL A 1 83 ? 10.092 20.826 -3.585 1.00 63.69 83 VAL A C 1
ATOM 661 O O . VAL A 1 83 ? 10.453 21.811 -2.945 1.00 63.69 83 VAL A O 1
ATOM 664 N N . ILE A 1 84 ? 10.652 20.483 -4.749 1.00 58.59 84 ILE A N 1
ATOM 665 C CA . ILE A 1 84 ? 11.737 21.242 -5.390 1.00 58.59 84 ILE A CA 1
ATOM 666 C C . ILE A 1 84 ? 11.282 22.674 -5.696 1.00 58.59 84 ILE A C 1
ATOM 668 O O . ILE A 1 84 ? 11.983 23.621 -5.357 1.00 58.59 84 ILE A O 1
ATOM 672 N N . ARG A 1 85 ? 10.070 22.859 -6.237 1.00 58.78 85 ARG A N 1
ATOM 673 C CA . ARG A 1 85 ? 9.507 24.194 -6.528 1.00 58.78 85 ARG A CA 1
ATOM 674 C C . ARG A 1 85 ? 9.206 25.039 -5.287 1.00 58.78 85 ARG A C 1
ATOM 676 O O . ARG A 1 85 ? 8.962 26.233 -5.423 1.00 58.78 85 ARG A O 1
ATOM 683 N N . ARG A 1 86 ? 9.198 24.440 -4.092 1.00 57.53 86 ARG A N 1
ATOM 684 C CA . ARG A 1 86 ? 8.991 25.138 -2.814 1.00 57.53 86 ARG A CA 1
ATOM 685 C C . ARG A 1 86 ? 10.289 25.490 -2.087 1.00 57.53 86 ARG A C 1
ATOM 687 O O . ARG A 1 86 ? 10.221 26.201 -1.089 1.00 57.53 86 ARG A O 1
ATOM 694 N N . ARG A 1 87 ? 11.457 25.030 -2.552 1.00 47.59 87 ARG A N 1
ATOM 695 C CA . ARG A 1 87 ? 12.746 25.474 -2.005 1.00 47.59 87 ARG A CA 1
ATOM 696 C C . ARG A 1 87 ? 13.204 26.727 -2.765 1.00 47.59 87 ARG A C 1
ATOM 698 O O . ARG A 1 87 ? 13.436 26.623 -3.967 1.00 47.59 87 ARG A O 1
ATOM 705 N N . PRO A 1 88 ? 13.321 27.905 -2.121 1.00 48.03 88 PRO A N 1
ATOM 706 C CA . PRO A 1 88 ? 13.941 29.055 -2.766 1.00 48.03 88 PRO A CA 1
ATOM 707 C C . PRO A 1 88 ? 15.405 28.716 -3.057 1.00 48.03 88 PRO A C 1
ATOM 709 O O . PRO A 1 88 ? 16.098 28.159 -2.206 1.00 48.03 88 PRO A O 1
ATOM 712 N N . TYR A 1 89 ? 15.860 29.021 -4.270 1.00 50.19 89 TYR A N 1
ATOM 713 C CA . TYR A 1 89 ? 17.256 28.886 -4.668 1.00 50.19 89 TYR A CA 1
ATOM 714 C C . TYR A 1 89 ? 18.132 29.739 -3.740 1.00 50.19 89 TYR A C 1
ATOM 716 O O . TYR A 1 89 ? 18.199 30.955 -3.893 1.00 50.19 89 TYR A O 1
ATOM 724 N N . THR A 1 90 ? 18.809 29.129 -2.768 1.00 51.59 90 THR A N 1
ATOM 725 C CA . THR A 1 90 ? 19.957 29.763 -2.117 1.00 51.59 90 THR A CA 1
ATOM 726 C C . THR A 1 90 ? 21.159 29.589 -3.033 1.00 51.59 90 THR A C 1
ATOM 728 O O . THR A 1 90 ? 21.836 28.564 -3.020 1.00 51.59 90 THR A O 1
ATOM 731 N N . VAL A 1 91 ? 21.381 30.603 -3.868 1.00 49.62 91 VAL A N 1
ATOM 732 C CA . VAL A 1 91 ? 22.646 30.817 -4.572 1.00 49.62 91 VAL A CA 1
ATOM 733 C C . VAL A 1 91 ? 23.705 31.117 -3.504 1.00 49.62 91 VAL A C 1
ATOM 735 O O . VAL A 1 91 ? 23.509 32.023 -2.692 1.00 49.62 91 VAL A O 1
ATOM 738 N N . ARG A 1 92 ? 24.769 30.313 -3.459 1.00 47.25 92 ARG A N 1
ATOM 739 C CA . ARG A 1 92 ? 26.029 30.658 -2.787 1.00 47.25 92 ARG A CA 1
ATOM 740 C C . ARG A 1 92 ? 26.998 31.192 -3.823 1.00 47.25 92 ARG A C 1
ATOM 742 O O . ARG A 1 92 ? 26.978 30.639 -4.944 1.00 47.25 92 ARG A O 1
#